Protein AF-A0A970HRA2-F1 (afdb_monomer_lite)

pLDDT: mean 87.04, std 13.09, range [45.25, 98.81]

Foldseek 3Di:
DPPPWWKKKFQPDAQFQKKWKDKQNHTFDIQRDPPRMTTCRVPDDPDDMDMDIHTHHDCCQPPHVQFDPDPDPDDDPVVPDDPPRGHPGGDDDDIGRPDDMDIDIGD

Sequence (107 aa):
LPAAGRTWLELPYLPAAAARVRINGVYVGTLAWAPLRAELTAHVRTGTNTIEIEVVNSLRNLFGPHYRFEPLALVTPGHWFYDGTASSEMAVVPDGLPGDVYIVQER

Structure (mmCIF, N/CA/C/O backbone):
data_AF-A0A970HRA2-F1
#
_entry.id   AF-A0A970HRA2-F1
#
loop_
_atom_site.group_PDB
_atom_site.id
_atom_site.type_symbol
_atom_site.label_atom_id
_atom_site.label_alt_id
_atom_site.label_comp_id
_atom_site.label_asym_id
_atom_site.label_entity_id
_atom_site.label_seq_id
_atom_site.pdbx_PDB_ins_code
_atom_site.Cartn_x
_atom_site.Cartn_y
_atom_site.Cartn_z
_atom_site.occupancy
_atom_site.B_iso_or_equiv
_atom_site.auth_seq_id
_atom_site.auth_comp_id
_atom_site.auth_asym_id
_atom_site.auth_atom_id
_atom_site.pdbx_PDB_model_num
ATOM 1 N N . LEU A 1 1 ? -14.118 0.833 25.043 1.00 45.25 1 LEU A N 1
ATOM 2 C CA . LEU A 1 1 ? -14.659 1.098 23.690 1.00 45.25 1 LEU A CA 1
ATOM 3 C C . LEU A 1 1 ? -13.713 2.096 23.044 1.00 45.25 1 LEU A C 1
ATOM 5 O O . LEU A 1 1 ? -13.332 3.011 23.773 1.00 45.25 1 LEU A O 1
ATOM 9 N N . PRO A 1 2 ? -13.249 1.928 21.793 1.00 47.59 2 PRO A N 1
ATOM 10 C CA . PRO A 1 2 ? -12.408 2.954 21.191 1.00 47.59 2 PRO A CA 1
ATOM 11 C C . PRO A 1 2 ? -13.203 4.263 21.203 1.00 47.59 2 PRO A C 1
ATOM 13 O O . PRO A 1 2 ? -14.397 4.264 20.902 1.00 47.59 2 PRO A O 1
ATOM 16 N N . ALA A 1 3 ? -12.568 5.342 21.660 1.00 52.00 3 ALA A N 1
ATOM 17 C CA . ALA A 1 3 ? -13.128 6.687 21.623 1.00 52.00 3 ALA A CA 1
ATOM 18 C C . ALA A 1 3 ? -13.629 7.007 20.204 1.00 52.00 3 ALA A C 1
ATOM 20 O O . ALA A 1 3 ? -13.058 6.490 19.248 1.00 52.00 3 ALA A O 1
ATOM 21 N N . ALA A 1 4 ? -14.664 7.845 20.091 1.00 68.44 4 ALA A N 1
ATOM 22 C CA . ALA A 1 4 ? -15.497 8.136 18.910 1.00 68.44 4 ALA A CA 1
ATOM 23 C C . ALA A 1 4 ? -14.792 8.609 17.608 1.00 68.44 4 ALA A C 1
ATOM 25 O O . ALA A 1 4 ? -15.458 9.100 16.704 1.00 68.44 4 ALA A O 1
ATOM 26 N N . GLY A 1 5 ? -13.472 8.477 17.506 1.00 84.81 5 GLY A N 1
ATOM 27 C CA . GLY A 1 5 ? -12.674 8.846 16.347 1.00 84.81 5 GLY A CA 1
ATOM 28 C C . GLY A 1 5 ? -12.534 7.740 15.298 1.00 84.81 5 GLY A C 1
ATOM 29 O O . GLY A 1 5 ? -12.578 6.546 15.612 1.00 84.81 5 GLY A O 1
ATOM 30 N N . ARG A 1 6 ? -12.313 8.143 14.044 1.00 94.12 6 ARG A N 1
ATOM 31 C CA . ARG A 1 6 ? -12.037 7.236 12.920 1.00 94.12 6 ARG A CA 1
ATOM 32 C C . ARG A 1 6 ? -10.596 6.755 12.987 1.00 94.12 6 ARG A C 1
ATOM 34 O O . ARG A 1 6 ? -9.697 7.527 13.304 1.00 94.12 6 ARG A O 1
ATOM 41 N N . THR A 1 7 ? -10.374 5.476 12.705 1.00 96.25 7 THR A N 1
ATOM 42 C CA . THR A 1 7 ? -9.032 4.882 12.634 1.00 96.25 7 THR A CA 1
ATOM 43 C C . THR A 1 7 ? -8.719 4.501 11.197 1.00 96.25 7 THR A C 1
ATOM 45 O O . THR A 1 7 ? -9.503 3.801 10.556 1.00 96.25 7 THR A O 1
ATOM 48 N N . TRP A 1 8 ? -7.557 4.923 10.716 1.00 97.75 8 TRP A N 1
ATOM 49 C CA . TRP A 1 8 ? -7.092 4.735 9.349 1.00 97.75 8 TRP A CA 1
ATOM 50 C C . TRP A 1 8 ? -5.745 4.022 9.323 1.00 97.75 8 TRP A C 1
ATOM 52 O O . TRP A 1 8 ? -4.897 4.273 10.175 1.00 97.75 8 TRP A O 1
ATOM 62 N N . LEU A 1 9 ? -5.544 3.167 8.325 1.00 98.25 9 LEU A N 1
ATOM 63 C CA . LEU A 1 9 ? -4.223 2.786 7.834 1.00 98.25 9 LEU A CA 1
ATOM 64 C C . LEU A 1 9 ? -3.823 3.784 6.751 1.00 98.25 9 LEU A C 1
ATOM 66 O O . LEU A 1 9 ? -4.613 3.988 5.831 1.00 98.25 9 LEU A O 1
ATOM 70 N N . GLU A 1 10 ? -2.613 4.331 6.799 1.00 98.00 10 GLU A N 1
ATOM 71 C CA . GLU A 1 10 ? -2.075 5.188 5.740 1.00 98.00 10 GLU A CA 1
ATOM 72 C C . GLU A 1 10 ? -0.730 4.668 5.234 1.00 98.00 10 GLU A C 1
ATOM 74 O O . GLU A 1 10 ? 0.142 4.296 6.024 1.00 98.00 10 GLU A O 1
ATOM 79 N N . LEU A 1 11 ? -0.569 4.673 3.907 1.00 97.69 11 LEU A N 1
ATOM 80 C CA . LEU A 1 11 ? 0.663 4.320 3.199 1.00 97.69 11 LEU A CA 1
ATOM 81 C C . LEU A 1 11 ? 1.131 5.531 2.368 1.00 97.69 11 LEU A C 1
ATOM 83 O O . LEU A 1 11 ? 0.843 5.592 1.172 1.00 97.69 11 LEU A O 1
ATOM 87 N N . PRO A 1 12 ? 1.830 6.521 2.961 1.00 95.69 12 PRO A N 1
ATOM 88 C CA . PRO A 1 12 ? 2.211 7.751 2.257 1.00 95.69 12 PRO A CA 1
ATOM 89 C C . PRO A 1 12 ? 3.135 7.514 1.058 1.00 95.69 12 PRO A C 1
ATOM 91 O O . PRO A 1 12 ? 3.171 8.326 0.136 1.00 95.69 12 PRO A O 1
ATOM 94 N N . TYR A 1 13 ? 3.870 6.398 1.064 1.00 95.25 13 TYR A N 1
ATOM 95 C CA . TYR A 1 13 ? 4.743 5.986 -0.026 1.00 95.25 13 TYR A CA 1
ATOM 96 C C . TYR A 1 13 ? 4.513 4.513 -0.386 1.00 95.25 13 TYR A C 1
ATOM 98 O O . TYR A 1 13 ? 4.966 3.608 0.314 1.00 95.25 13 TYR A O 1
ATOM 106 N N . LEU A 1 14 ? 3.814 4.291 -1.503 1.00 95.00 14 LEU A N 1
ATOM 107 C CA . LEU A 1 14 ? 3.550 2.976 -2.086 1.00 95.00 14 LEU A CA 1
ATOM 108 C C . LEU A 1 14 ? 4.000 2.974 -3.558 1.00 95.00 14 LEU A C 1
ATOM 110 O O . LEU A 1 14 ? 3.190 3.258 -4.441 1.00 95.00 14 LEU A O 1
ATOM 114 N N . PRO A 1 15 ? 5.279 2.684 -3.854 1.00 92.94 15 PRO A N 1
ATOM 115 C CA . PRO A 1 15 ? 5.779 2.535 -5.219 1.00 92.94 15 PRO A CA 1
ATOM 116 C C . PRO A 1 15 ? 5.364 1.178 -5.819 1.00 92.94 15 PRO A C 1
ATOM 118 O O . PRO A 1 15 ? 6.184 0.442 -6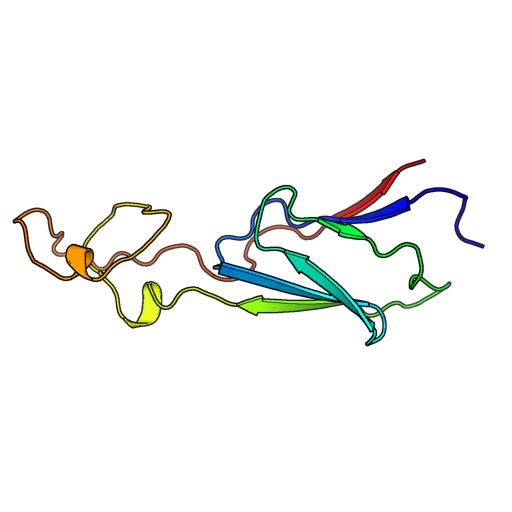.348 1.00 92.94 15 PRO A O 1
ATOM 121 N N . ALA A 1 16 ? 4.083 0.833 -5.721 1.00 92.94 16 ALA A N 1
ATOM 122 C CA . ALA A 1 16 ? 3.491 -0.389 -6.250 1.00 92.94 16 ALA A CA 1
ATOM 123 C C . ALA A 1 16 ? 2.196 -0.048 -7.000 1.00 92.94 16 ALA A C 1
ATOM 125 O O . ALA A 1 16 ? 1.671 1.058 -6.880 1.00 92.94 16 ALA A O 1
ATOM 126 N N . ALA A 1 17 ? 1.664 -0.991 -7.779 1.00 92.75 17 ALA A N 1
ATOM 127 C CA . ALA A 1 17 ? 0.443 -0.756 -8.548 1.00 92.75 17 ALA A CA 1
ATOM 128 C C . ALA A 1 17 ? -0.794 -0.639 -7.643 1.00 92.75 17 ALA A C 1
ATOM 130 O O . ALA A 1 17 ? -1.679 0.171 -7.910 1.00 92.75 17 ALA A O 1
ATOM 131 N N . ALA A 1 18 ? -0.863 -1.447 -6.581 1.00 96.19 18 ALA A N 1
ATOM 132 C CA . ALA A 1 18 ? -1.906 -1.355 -5.566 1.00 96.19 18 ALA A CA 1
ATOM 133 C C . ALA A 1 18 ? -1.503 -2.069 -4.268 1.00 96.19 18 ALA A C 1
ATOM 135 O O . ALA A 1 18 ? -0.584 -2.887 -4.251 1.00 96.19 18 ALA A O 1
ATOM 136 N N . ALA A 1 19 ? -2.250 -1.828 -3.191 1.00 98.19 19 ALA A N 1
ATOM 137 C CA . ALA A 1 19 ? -2.210 -2.649 -1.983 1.00 98.19 19 ALA A CA 1
ATOM 138 C C . ALA A 1 19 ? -3.622 -3.025 -1.523 1.00 98.19 19 ALA A C 1
ATOM 140 O O . ALA A 1 19 ? -4.497 -2.169 -1.402 1.00 98.19 19 ALA A O 1
ATOM 141 N N . ARG A 1 20 ? -3.857 -4.304 -1.235 1.00 98.44 20 ARG A N 1
ATOM 142 C CA . ARG A 1 20 ? -5.095 -4.802 -0.631 1.00 98.44 20 ARG A CA 1
ATOM 143 C C . ARG A 1 20 ? -4.922 -4.893 0.880 1.00 98.44 20 ARG A C 1
ATOM 145 O O . ARG A 1 20 ? -3.968 -5.498 1.354 1.00 98.44 20 ARG A O 1
ATOM 152 N N . VAL A 1 21 ? -5.862 -4.321 1.627 1.00 98.69 21 VAL A N 1
ATOM 153 C CA . VAL A 1 21 ? -5.786 -4.231 3.089 1.00 98.69 21 VAL A CA 1
ATOM 154 C C . VAL A 1 21 ? -6.848 -5.113 3.733 1.00 98.69 21 VAL A C 1
ATOM 156 O O . VAL A 1 21 ? -8.030 -5.058 3.370 1.00 98.69 21 VAL A O 1
ATOM 159 N N . ARG A 1 22 ? -6.431 -5.900 4.729 1.00 98.81 22 ARG A N 1
ATOM 160 C CA . ARG A 1 22 ? -7.328 -6.611 5.643 1.00 98.81 22 ARG A CA 1
ATOM 161 C C . ARG A 1 22 ? -6.991 -6.294 7.092 1.00 98.81 22 ARG A C 1
ATOM 163 O O . ARG A 1 22 ? -5.827 -6.132 7.441 1.00 98.81 22 ARG A O 1
ATOM 170 N N . ILE A 1 23 ? -8.000 -6.280 7.953 1.00 98.50 23 ILE A N 1
ATOM 171 C CA . ILE A 1 23 ? -7.839 -6.229 9.408 1.00 98.50 23 ILE A CA 1
ATOM 172 C C . ILE A 1 23 ? -8.622 -7.377 10.031 1.00 98.50 23 ILE A C 1
ATOM 174 O O . ILE A 1 23 ? -9.798 -7.581 9.737 1.00 98.50 23 ILE A O 1
ATOM 178 N N . ASN A 1 24 ? -7.955 -8.164 10.872 1.00 98.00 24 ASN A 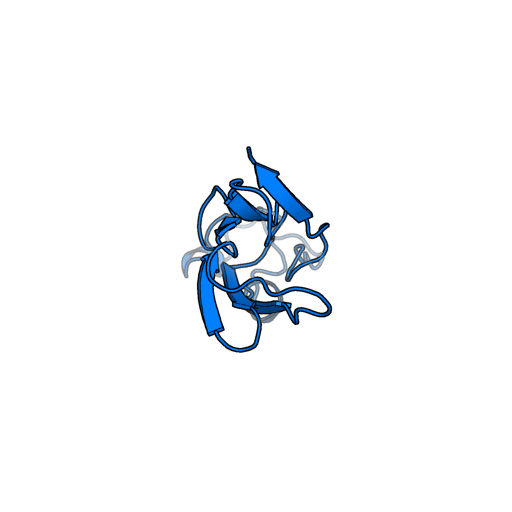N 1
ATOM 179 C CA . ASN A 1 24 ? -8.522 -9.348 11.513 1.00 98.00 24 ASN A CA 1
ATOM 180 C C . ASN A 1 24 ? -9.168 -10.318 10.496 1.00 98.00 24 ASN A C 1
ATOM 182 O O . ASN A 1 24 ? -10.215 -10.902 10.761 1.00 98.00 24 ASN A O 1
ATOM 186 N N . GLY A 1 25 ? -8.556 -10.452 9.311 1.00 98.31 25 GLY A N 1
ATOM 187 C CA . GLY A 1 25 ? -9.047 -11.280 8.201 1.00 98.31 25 GLY A CA 1
ATOM 188 C C . GLY A 1 25 ? -10.147 -10.641 7.338 1.00 98.31 25 GLY A C 1
ATOM 189 O O . GLY A 1 25 ? -10.494 -11.198 6.299 1.00 98.31 25 GLY A O 1
ATOM 190 N N . VAL A 1 26 ? -10.672 -9.470 7.711 1.00 98.50 26 VAL A N 1
ATOM 191 C CA . VAL A 1 26 ? -11.727 -8.767 6.965 1.00 98.50 26 VAL A CA 1
ATOM 192 C C . VAL A 1 26 ? -11.114 -7.785 5.974 1.00 98.50 26 VAL A C 1
ATOM 194 O O . VAL A 1 26 ? -10.327 -6.927 6.361 1.00 98.50 26 VAL A O 1
ATOM 197 N N . TYR A 1 27 ? -11.490 -7.892 4.699 1.00 98.44 27 TYR A N 1
ATOM 198 C CA . TYR A 1 27 ? -11.114 -6.926 3.664 1.00 98.44 27 TYR A CA 1
ATOM 199 C C . TYR A 1 27 ? -11.767 -5.565 3.910 1.00 98.44 27 TYR A C 1
ATOM 201 O O . TYR A 1 27 ? -12.984 -5.485 4.062 1.00 98.44 27 TYR A O 1
ATOM 209 N N . VAL A 1 28 ? -10.954 -4.507 3.901 1.00 97.94 28 VAL A N 1
ATOM 210 C CA . VAL A 1 28 ? -11.402 -3.128 4.170 1.00 97.94 28 VAL A CA 1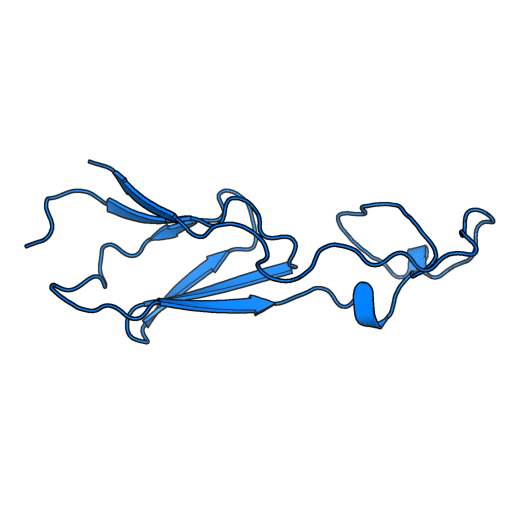
ATOM 211 C C . VAL A 1 28 ? -11.138 -2.159 3.024 1.00 97.94 28 VAL A C 1
ATOM 213 O O . VAL A 1 28 ? -11.666 -1.051 3.025 1.00 97.94 28 VAL A O 1
ATOM 216 N N . GLY A 1 29 ? -10.362 -2.560 2.016 1.00 97.25 29 GLY A N 1
ATOM 217 C CA . GLY A 1 29 ? -10.165 -1.736 0.830 1.00 97.25 29 GLY A CA 1
ATOM 218 C C . GLY A 1 29 ? -8.942 -2.099 0.003 1.00 97.25 29 GLY A C 1
ATOM 219 O O . GLY A 1 29 ? -8.078 -2.876 0.417 1.00 97.25 29 GLY A O 1
ATOM 220 N N . THR A 1 30 ? -8.891 -1.503 -1.185 1.00 98.06 30 THR A N 1
ATOM 221 C CA . THR A 1 30 ? -7.736 -1.531 -2.083 1.00 98.06 30 THR A CA 1
ATOM 222 C C . THR A 1 30 ? -7.234 -0.106 -2.276 1.00 98.06 30 THR A C 1
ATOM 224 O O . THR A 1 30 ? -8.008 0.782 -2.626 1.00 98.06 30 THR A O 1
ATOM 227 N N . LEU A 1 31 ? -5.941 0.101 -2.055 1.00 97.62 31 LEU A N 1
ATOM 228 C CA . LEU A 1 31 ? -5.247 1.370 -2.212 1.00 97.62 31 LEU A CA 1
ATOM 229 C C . LEU A 1 31 ? -4.568 1.383 -3.577 1.00 97.62 31 LEU A C 1
ATOM 231 O O . LEU A 1 31 ? -3.512 0.781 -3.743 1.00 97.62 31 LEU A O 1
ATOM 235 N N . ALA A 1 32 ? -5.208 2.019 -4.555 1.00 94.75 32 ALA A N 1
ATOM 236 C CA . ALA A 1 32 ? -4.679 2.174 -5.916 1.00 94.75 32 ALA A CA 1
ATOM 237 C C . ALA A 1 32 ? -4.466 3.647 -6.305 1.00 94.75 32 ALA A C 1
ATOM 239 O O . ALA A 1 32 ? -3.724 3.946 -7.234 1.00 94.75 32 ALA A O 1
ATOM 240 N N . TRP A 1 33 ? -5.104 4.576 -5.587 1.00 91.62 33 TRP A N 1
ATOM 241 C CA . TRP A 1 33 ? -5.082 6.005 -5.888 1.00 91.62 33 TRP A CA 1
ATOM 242 C C . TRP A 1 33 ? -5.010 6.802 -4.590 1.00 91.62 33 TRP A C 1
ATOM 244 O O . TRP A 1 33 ? -5.518 6.359 -3.558 1.00 91.62 33 TRP A O 1
ATOM 254 N N . ALA A 1 34 ? -4.403 7.986 -4.644 1.00 92.69 34 ALA A N 1
ATOM 255 C CA . ALA A 1 34 ? -4.360 8.879 -3.497 1.00 92.69 34 ALA A CA 1
ATOM 256 C C . ALA A 1 34 ? -5.775 9.367 -3.096 1.00 92.69 34 ALA A C 1
ATOM 258 O O . ALA A 1 34 ? -6.610 9.594 -3.976 1.00 92.69 34 ALA A O 1
ATOM 259 N N . PRO A 1 35 ? -6.039 9.592 -1.793 1.00 94.56 35 PRO A N 1
ATOM 260 C CA . PRO A 1 35 ? -5.150 9.308 -0.666 1.00 94.56 35 PRO A CA 1
ATOM 261 C C . PRO A 1 35 ? -5.043 7.799 -0.402 1.00 94.56 35 PRO A C 1
ATOM 263 O O . PRO A 1 35 ? -6.046 7.090 -0.361 1.00 94.56 35 PRO A O 1
ATOM 266 N N . LEU A 1 36 ? -3.818 7.313 -0.189 1.00 97.12 36 LEU A N 1
ATOM 267 C CA . LEU A 1 36 ? -3.528 5.896 0.042 1.00 97.12 36 LEU A CA 1
ATOM 268 C C . LEU A 1 36 ? -3.843 5.510 1.492 1.00 97.12 36 LEU A C 1
ATOM 270 O O . LEU A 1 36 ? -2.945 5.243 2.293 1.00 97.12 36 LEU A O 1
ATOM 274 N N . ARG A 1 37 ? -5.137 5.510 1.829 1.00 97.44 37 ARG A N 1
ATOM 275 C CA . ARG A 1 37 ? -5.636 5.180 3.165 1.00 97.44 37 ARG A CA 1
ATOM 276 C C . ARG A 1 37 ? -6.830 4.231 3.156 1.00 97.44 37 ARG A C 1
ATOM 278 O O . ARG A 1 37 ? -7.715 4.350 2.312 1.00 97.44 37 ARG A O 1
ATOM 285 N N . ALA A 1 38 ? -6.866 3.315 4.121 1.00 97.94 38 ALA A N 1
ATOM 286 C CA . ALA A 1 38 ? -7.970 2.380 4.342 1.00 97.94 38 ALA A CA 1
ATOM 287 C C . ALA A 1 38 ? -8.583 2.604 5.727 1.00 97.94 38 ALA A C 1
ATOM 289 O O . ALA A 1 38 ? -7.861 2.719 6.718 1.00 97.94 38 ALA A O 1
ATOM 290 N N . GLU A 1 39 ? -9.910 2.656 5.812 1.00 97.44 39 GLU A N 1
ATOM 291 C CA . GLU A 1 39 ? -10.594 2.812 7.094 1.00 97.44 39 GLU A CA 1
ATOM 292 C C . GLU A 1 39 ? -10.642 1.483 7.855 1.00 97.44 39 GLU A C 1
ATOM 294 O O . GLU A 1 39 ? -11.082 0.462 7.331 1.00 97.44 39 GLU A O 1
ATOM 299 N N . LEU A 1 40 ? -10.214 1.504 9.117 1.00 97.62 40 LEU A N 1
ATOM 300 C CA . LEU A 1 40 ? -10.170 0.336 10.001 1.00 97.62 40 LEU A CA 1
ATOM 301 C C . LEU A 1 40 ? -11.261 0.367 11.079 1.00 97.62 40 LEU A C 1
ATOM 303 O O . LEU A 1 40 ? -11.504 -0.651 11.726 1.00 97.62 40 LEU A O 1
ATOM 307 N N . THR A 1 41 ? -11.907 1.521 11.280 1.00 95.75 41 THR A N 1
ATOM 308 C CA . THR A 1 41 ? -12.759 1.854 12.436 1.00 95.75 41 THR A CA 1
ATOM 309 C C . THR A 1 41 ? -13.707 0.726 12.855 1.00 95.75 41 THR A C 1
ATOM 311 O O . THR A 1 41 ? -13.741 0.353 14.024 1.00 95.75 41 THR A O 1
ATOM 314 N N . ALA A 1 42 ? -14.448 0.146 11.906 1.00 95.62 42 ALA A N 1
ATOM 315 C CA . ALA A 1 42 ? -15.475 -0.862 12.185 1.00 95.62 42 ALA A CA 1
ATOM 316 C C . ALA A 1 42 ? -14.924 -2.236 12.622 1.00 95.62 42 ALA A C 1
ATOM 318 O O . ALA A 1 42 ? -15.678 -3.068 13.125 1.00 95.62 42 ALA A O 1
ATOM 319 N N . HIS A 1 43 ? -13.629 -2.490 12.426 1.00 96.31 43 HIS A N 1
ATOM 320 C CA . HIS A 1 43 ? -13.020 -3.814 12.584 1.00 96.31 43 HIS A CA 1
ATOM 321 C C . HIS A 1 43 ? -11.871 -3.849 13.599 1.00 96.31 43 HIS A C 1
ATOM 323 O O . HIS A 1 43 ? -11.321 -4.922 13.863 1.00 96.31 43 HIS A O 1
ATOM 329 N N . VAL A 1 44 ? -11.523 -2.703 14.193 1.00 95.56 44 VAL A N 1
ATOM 330 C CA . VAL A 1 44 ? -10.586 -2.629 15.318 1.00 95.56 44 VAL A CA 1
ATOM 331 C C . VAL A 1 44 ? -11.249 -3.179 16.581 1.00 95.56 44 VAL A C 1
ATOM 333 O O . VAL A 1 44 ? -12.369 -2.813 16.934 1.00 95.56 44 VAL A O 1
ATOM 336 N N . ARG A 1 45 ? -10.524 -4.030 17.308 1.00 94.81 45 ARG A N 1
ATOM 337 C CA . ARG A 1 45 ? -10.928 -4.555 18.621 1.00 94.81 45 ARG A CA 1
ATOM 338 C C . ARG A 1 45 ? -9.918 -4.199 19.707 1.00 94.81 45 ARG A C 1
ATOM 340 O O . ARG A 1 45 ? -8.758 -3.917 19.417 1.00 94.81 45 ARG A O 1
ATOM 347 N N . THR A 1 46 ? -10.346 -4.247 20.967 1.00 93.62 46 THR A N 1
ATOM 348 C CA . THR A 1 46 ? -9.437 -4.118 22.115 1.00 93.62 46 THR A CA 1
ATOM 349 C C . THR A 1 46 ? -8.386 -5.230 22.088 1.00 93.62 46 THR A C 1
ATOM 351 O O . THR A 1 46 ? -8.719 -6.393 21.860 1.00 93.62 46 THR A O 1
ATOM 354 N N . GLY A 1 47 ? -7.129 -4.879 22.365 1.00 95.44 47 GLY A N 1
ATOM 355 C CA . GLY A 1 47 ? -6.007 -5.815 22.350 1.00 95.44 47 GLY A CA 1
ATOM 356 C C . GLY A 1 47 ? -5.389 -5.958 20.960 1.00 95.44 47 GLY A C 1
ATOM 357 O O . GLY A 1 47 ? -5.259 -4.981 20.222 1.00 95.44 47 GLY A O 1
ATOM 358 N N . THR A 1 48 ? -4.975 -7.175 20.612 1.00 96.50 48 THR A N 1
ATOM 359 C CA . THR A 1 48 ? -4.227 -7.431 19.377 1.00 96.50 48 THR A CA 1
ATOM 360 C C . THR A 1 48 ? -5.131 -7.444 18.145 1.00 96.50 48 THR A C 1
ATOM 362 O O . THR A 1 48 ? -6.121 -8.184 18.066 1.00 96.50 48 THR A O 1
ATOM 365 N N . ASN A 1 49 ? -4.728 -6.657 17.150 1.00 97.31 49 ASN A N 1
ATOM 366 C CA . ASN A 1 49 ? -5.289 -6.650 15.806 1.00 97.31 49 ASN A CA 1
ATOM 367 C C . ASN A 1 49 ? -4.214 -7.116 14.824 1.00 97.31 49 ASN A C 1
ATOM 369 O O . ASN A 1 49 ? -3.047 -6.764 14.978 1.00 97.31 49 ASN A O 1
ATOM 373 N N . THR A 1 50 ? -4.609 -7.884 13.814 1.00 98.38 50 THR A N 1
ATOM 374 C CA . THR A 1 50 ? -3.718 -8.282 12.718 1.00 98.38 50 THR A CA 1
ATOM 375 C C . THR A 1 50 ? -4.089 -7.479 11.487 1.00 98.38 50 THR A C 1
ATOM 377 O O . THR A 1 50 ? -5.233 -7.555 11.045 1.00 98.38 50 THR A O 1
ATOM 380 N N . ILE A 1 51 ? -3.142 -6.722 10.941 1.00 98.19 51 ILE A N 1
ATOM 381 C CA . ILE A 1 51 ? -3.307 -6.012 9.672 1.00 98.19 51 ILE A CA 1
ATOM 382 C C . ILE A 1 51 ? -2.494 -6.759 8.622 1.00 98.19 51 ILE A C 1
ATOM 384 O O . ILE A 1 51 ? -1.314 -7.031 8.825 1.00 98.19 51 ILE A O 1
ATOM 388 N N . GLU A 1 52 ? -3.139 -7.100 7.516 1.00 98.62 52 GLU A N 1
ATOM 389 C CA . GLU A 1 52 ? -2.508 -7.698 6.347 1.00 98.62 52 GLU A CA 1
ATOM 390 C C . GLU A 1 52 ? -2.522 -6.675 5.216 1.00 98.62 52 GLU A C 1
ATOM 392 O O . GLU A 1 52 ? -3.566 -6.092 4.906 1.00 98.62 52 GLU A O 1
ATOM 397 N N . ILE A 1 53 ? -1.357 -6.461 4.611 1.00 98.44 53 ILE A N 1
ATOM 398 C CA . ILE A 1 53 ? -1.179 -5.593 3.451 1.00 98.44 53 ILE A CA 1
ATOM 399 C C . ILE A 1 53 ? -0.594 -6.459 2.343 1.00 98.44 53 ILE A C 1
ATOM 401 O O . ILE A 1 53 ? 0.568 -6.854 2.387 1.00 98.44 53 ILE A O 1
ATOM 405 N N . GLU A 1 54 ? -1.418 -6.773 1.356 1.00 98.44 54 GLU A N 1
ATOM 406 C CA . GLU A 1 54 ? -1.021 -7.535 0.183 1.00 98.44 54 GLU A CA 1
ATOM 407 C C . GLU A 1 54 ? -0.684 -6.561 -0.943 1.00 98.44 54 GLU A C 1
ATOM 409 O O . GLU A 1 54 ? -1.565 -5.894 -1.488 1.00 98.44 54 GLU A O 1
ATOM 414 N N . VAL A 1 55 ? 0.603 -6.448 -1.259 1.00 97.75 55 VAL A N 1
ATOM 415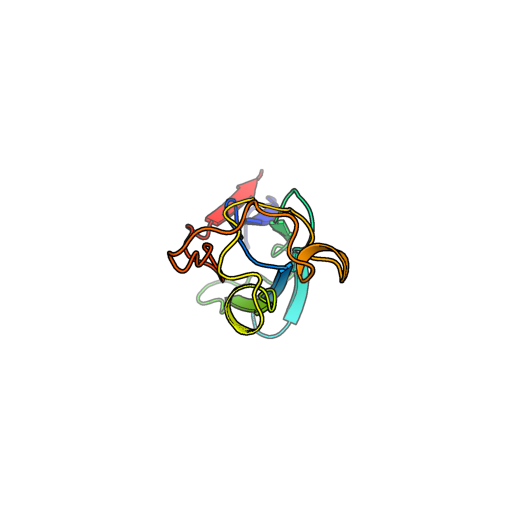 C CA . VAL A 1 55 ? 1.107 -5.482 -2.235 1.00 97.75 55 VAL A CA 1
ATOM 416 C C . VAL A 1 55 ? 1.166 -6.114 -3.621 1.00 97.75 55 VAL A C 1
ATOM 418 O O . VAL A 1 55 ? 1.698 -7.209 -3.797 1.00 97.75 55 VAL A O 1
ATOM 421 N N . VAL A 1 56 ? 0.619 -5.409 -4.609 1.00 95.12 56 VAL A N 1
ATOM 422 C CA . VAL A 1 56 ? 0.636 -5.796 -6.018 1.00 95.12 56 VAL A CA 1
ATOM 423 C C . VAL A 1 56 ? 1.570 -4.853 -6.759 1.00 95.12 56 VAL A C 1
ATOM 425 O O . VAL A 1 56 ? 1.270 -3.674 -6.948 1.00 95.12 56 VAL A O 1
ATOM 428 N N . ASN A 1 57 ? 2.708 -5.387 -7.182 1.00 91.94 57 ASN A N 1
ATOM 429 C CA . ASN A 1 57 ? 3.742 -4.650 -7.895 1.00 91.94 57 ASN A CA 1
ATOM 430 C C . ASN A 1 57 ? 3.429 -4.527 -9.389 1.00 91.94 57 ASN A C 1
ATOM 432 O O . ASN A 1 57 ? 2.579 -5.233 -9.938 1.00 91.94 57 ASN A O 1
ATOM 436 N N . SER A 1 58 ? 4.159 -3.643 -10.066 1.00 86.31 58 SER A N 1
ATOM 437 C CA . SER A 1 58 ? 4.196 -3.663 -11.529 1.00 86.31 58 SER A CA 1
ATOM 438 C C . SER A 1 58 ? 5.160 -4.742 -12.025 1.00 86.31 58 SER A C 1
ATOM 440 O O . SER A 1 58 ? 6.074 -5.167 -11.323 1.00 86.31 58 SER A O 1
ATOM 442 N N . LEU A 1 59 ? 5.025 -5.139 -13.289 1.00 87.25 59 LEU A N 1
ATOM 443 C CA . LEU A 1 59 ? 5.992 -6.035 -13.923 1.00 87.25 59 LEU A CA 1
ATOM 444 C C . LEU A 1 59 ? 7.236 -5.293 -14.446 1.00 87.25 59 LEU A C 1
ATOM 446 O O . LEU A 1 59 ? 8.062 -5.906 -15.115 1.00 87.25 59 LEU A O 1
ATOM 450 N N . ARG A 1 60 ? 7.409 -3.991 -14.159 1.00 84.69 60 ARG A N 1
ATOM 451 C CA . ARG A 1 60 ? 8.504 -3.172 -14.715 1.00 84.69 60 ARG A CA 1
ATOM 452 C C . ARG A 1 60 ? 9.885 -3.710 -14.344 1.00 84.69 60 ARG A C 1
ATOM 454 O O . ARG A 1 60 ? 10.782 -3.726 -15.187 1.00 84.69 60 ARG A O 1
ATOM 461 N N . ASN A 1 61 ? 10.080 -4.148 -13.104 1.00 86.25 61 ASN A N 1
ATOM 462 C CA . ASN A 1 61 ? 11.363 -4.715 -12.685 1.00 86.25 61 ASN A CA 1
ATOM 463 C C . ASN A 1 61 ? 11.581 -6.143 -13.210 1.00 86.25 61 ASN A C 1
ATOM 465 O O . ASN A 1 61 ? 12.726 -6.574 -13.274 1.00 86.25 61 ASN A O 1
ATOM 469 N N . LEU A 1 62 ? 10.520 -6.849 -13.627 1.00 87.38 62 LEU A N 1
ATOM 470 C CA . LEU A 1 62 ? 10.604 -8.204 -14.184 1.00 87.38 62 LEU A CA 1
ATOM 471 C C . LEU A 1 62 ? 10.775 -8.219 -15.714 1.00 87.38 62 LEU A C 1
ATOM 473 O O . LEU A 1 62 ? 11.576 -8.991 -16.226 1.00 87.38 62 LEU A O 1
ATOM 477 N N . PHE A 1 63 ? 10.024 -7.386 -16.442 1.00 83.38 63 PHE A N 1
ATOM 478 C CA . PHE A 1 63 ? 9.950 -7.385 -17.914 1.00 83.38 63 PHE A CA 1
ATOM 479 C C . PHE A 1 63 ? 10.483 -6.104 -18.574 1.00 83.38 63 PHE A C 1
ATOM 481 O O . PHE A 1 63 ? 10.420 -5.956 -19.798 1.00 83.38 63 PHE A O 1
ATOM 488 N N . GLY A 1 64 ? 11.010 -5.169 -17.787 1.00 79.50 64 GLY A N 1
ATOM 489 C CA . GLY A 1 64 ? 11.547 -3.914 -18.297 1.00 79.50 64 GLY A CA 1
ATOM 490 C C . GLY A 1 64 ? 10.464 -2.893 -18.669 1.00 79.50 64 GLY A C 1
ATOM 491 O O . GL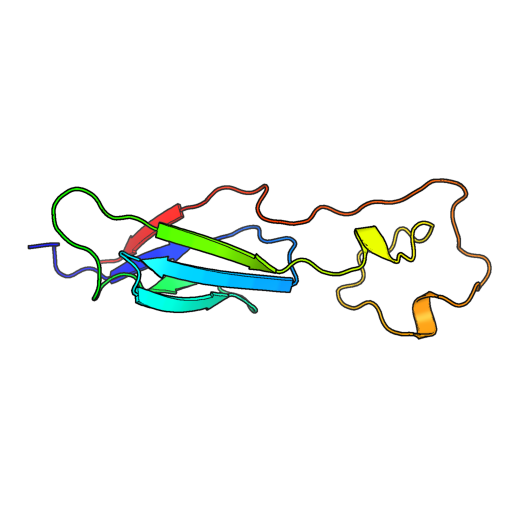Y A 1 64 ? 9.297 -3.058 -18.304 1.00 79.50 64 GLY A O 1
ATOM 492 N N . PRO A 1 65 ? 10.846 -1.789 -19.337 1.00 80.69 65 PRO A N 1
ATOM 493 C CA . PRO A 1 65 ? 12.125 -1.547 -20.026 1.00 80.69 65 PRO A CA 1
ATOM 494 C C . PRO A 1 65 ? 13.304 -1.213 -19.097 1.00 80.69 65 PRO A C 1
ATOM 496 O O . PRO A 1 65 ? 13.393 -0.101 -18.595 1.00 80.69 65 PRO A O 1
ATOM 499 N N . HIS A 1 66 ? 14.258 -2.133 -18.919 1.00 78.56 66 HIS A N 1
ATOM 500 C CA . HIS A 1 66 ? 15.364 -1.999 -17.954 1.00 78.56 66 HIS A CA 1
ATOM 501 C C . HIS A 1 66 ? 16.337 -0.850 -18.221 1.00 78.56 66 HIS A C 1
ATOM 503 O O . HIS A 1 66 ? 16.968 -0.372 -17.293 1.00 78.56 66 HIS A O 1
ATOM 509 N N . TYR A 1 67 ? 16.458 -0.403 -19.464 1.00 74.69 67 TYR A N 1
ATOM 510 C CA . TYR A 1 67 ? 17.486 0.549 -19.886 1.00 74.69 67 TYR A CA 1
ATOM 511 C C . TYR A 1 67 ? 16.938 1.961 -20.107 1.00 74.69 67 TYR A C 1
ATOM 513 O O . TYR A 1 67 ? 17.602 2.809 -20.691 1.00 74.69 67 TYR A O 1
ATOM 521 N N . ARG A 1 68 ? 15.709 2.227 -19.658 1.00 70.69 68 ARG A N 1
ATOM 522 C CA . ARG A 1 68 ? 15.113 3.564 -19.664 1.00 70.69 68 ARG A CA 1
ATOM 523 C C . ARG A 1 68 ? 14.963 4.035 -18.224 1.00 70.69 68 ARG A C 1
ATOM 525 O O . ARG A 1 68 ? 14.277 3.382 -17.433 1.00 70.69 68 ARG A O 1
ATOM 532 N N . PHE A 1 69 ? 15.600 5.159 -17.899 1.00 60.28 69 PHE A N 1
ATOM 533 C CA . PHE A 1 69 ? 15.398 5.860 -16.632 1.00 60.28 69 PHE A CA 1
ATOM 534 C C . PHE A 1 69 ? 14.385 6.984 -16.842 1.00 60.28 69 PHE A C 1
ATOM 536 O O . PHE A 1 69 ? 14.704 8.166 -16.785 1.00 60.28 69 PHE A O 1
ATOM 543 N N . GLU A 1 70 ? 13.147 6.600 -17.125 1.00 61.81 70 GLU A N 1
ATOM 544 C CA . GLU A 1 70 ? 12.018 7.512 -17.011 1.00 61.81 70 GLU A CA 1
ATOM 545 C C . GLU A 1 70 ? 11.091 6.930 -15.942 1.00 61.81 70 GLU A C 1
ATOM 547 O O . GLU A 1 70 ? 10.664 5.776 -16.081 1.00 61.81 70 GLU A O 1
ATOM 552 N N . PRO A 1 71 ? 10.791 7.666 -14.855 1.00 57.94 71 PRO A N 1
ATOM 553 C CA . PRO A 1 71 ? 9.784 7.265 -13.881 1.00 57.94 71 PRO A CA 1
ATOM 554 C C . PRO A 1 71 ? 8.402 7.446 -14.517 1.00 57.94 71 PRO A C 1
ATOM 556 O O . PRO A 1 71 ? 7.646 8.361 -14.197 1.00 57.94 71 PRO A O 1
ATOM 559 N N . LEU A 1 72 ? 8.095 6.599 -15.493 1.00 62.22 72 LEU A N 1
ATOM 560 C CA . LEU A 1 72 ? 6.818 6.601 -16.175 1.00 62.22 72 LEU A CA 1
ATOM 561 C C . LEU A 1 72 ? 5.776 6.030 -15.223 1.00 62.22 72 LEU A C 1
ATOM 563 O O . LEU A 1 72 ? 5.889 4.893 -14.768 1.00 62.22 72 LEU A O 1
ATOM 567 N N . ALA A 1 73 ? 4.728 6.809 -14.966 1.00 61.09 73 ALA A N 1
ATOM 568 C CA . ALA A 1 73 ? 3.570 6.358 -14.197 1.00 61.09 73 ALA A CA 1
ATOM 569 C C . ALA A 1 73 ? 2.847 5.165 -14.857 1.00 61.09 73 ALA A C 1
ATOM 571 O O . ALA A 1 73 ? 2.061 4.479 -14.210 1.00 61.09 73 ALA A O 1
ATOM 572 N N . LEU A 1 74 ? 3.104 4.912 -16.147 1.00 69.19 74 LEU A N 1
ATOM 573 C CA . LEU A 1 74 ? 2.528 3.818 -16.915 1.00 69.19 74 LEU A CA 1
ATOM 574 C C . LEU A 1 74 ? 3.531 3.284 -17.944 1.00 69.19 74 LEU A C 1
ATOM 576 O O . LEU A 1 74 ? 4.073 4.043 -18.743 1.00 69.19 74 LEU A O 1
ATOM 580 N N . VAL A 1 75 ? 3.702 1.962 -17.985 1.00 71.88 75 VAL A N 1
ATOM 581 C CA . VAL A 1 75 ? 4.508 1.268 -18.999 1.00 71.88 75 VAL A CA 1
ATOM 582 C C . VAL A 1 75 ? 3.571 0.597 -20.011 1.00 71.88 75 VAL A C 1
ATOM 584 O O . VAL A 1 75 ? 2.891 -0.376 -19.703 1.00 71.88 75 VAL A O 1
ATOM 587 N N . THR A 1 76 ? 3.513 1.145 -21.224 1.00 74.88 76 THR A N 1
ATOM 588 C CA . THR A 1 76 ? 2.738 0.644 -22.382 1.00 74.88 76 THR A CA 1
ATOM 589 C C . THR A 1 76 ? 3.633 0.016 -23.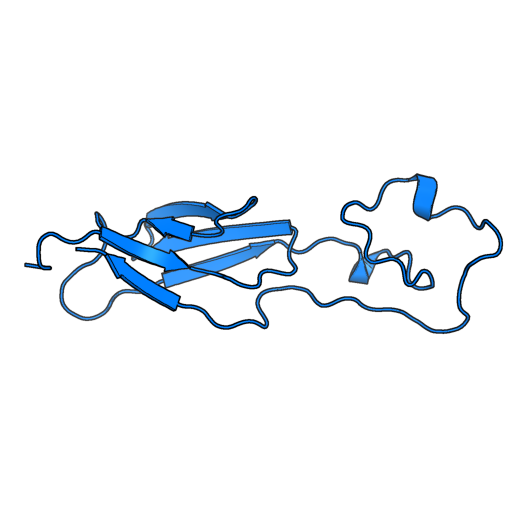461 1.00 74.88 76 THR A C 1
ATOM 591 O O . THR A 1 76 ? 4.837 0.286 -23.446 1.00 74.88 76 THR A O 1
ATOM 594 N N . PRO A 1 77 ? 3.086 -0.784 -24.415 1.00 77.19 77 PRO A N 1
ATOM 595 C CA . PRO A 1 77 ? 3.853 -1.471 -25.469 1.00 77.19 77 PRO A CA 1
ATOM 596 C C . PRO A 1 77 ? 4.866 -0.595 -26.225 1.00 77.19 77 PRO A C 1
ATOM 598 O O . PRO A 1 77 ? 5.907 -1.084 -26.656 1.00 77.19 77 PRO A O 1
ATOM 601 N N . GLY A 1 78 ? 4.603 0.711 -26.324 1.00 76.06 78 GLY A N 1
ATOM 602 C CA . GLY A 1 78 ? 5.505 1.684 -26.941 1.00 76.06 78 GLY A CA 1
ATOM 603 C C . GLY A 1 78 ? 6.895 1.764 -26.295 1.00 76.06 78 GLY A C 1
ATOM 604 O O . GLY A 1 78 ? 7.876 2.017 -26.987 1.00 76.06 78 GLY A O 1
ATOM 605 N N . HIS A 1 79 ? 7.015 1.494 -24.993 1.00 75.81 79 HIS A N 1
ATOM 606 C CA . HIS A 1 79 ? 8.274 1.673 -24.258 1.00 75.81 79 HIS A CA 1
ATOM 607 C C . HIS A 1 79 ? 9.294 0.548 -24.474 1.00 75.81 79 HIS A C 1
ATOM 609 O O . HIS A 1 79 ? 10.438 0.664 -24.031 1.00 75.81 79 HIS A O 1
ATOM 615 N N . TRP A 1 80 ? 8.898 -0.529 -25.157 1.00 73.31 80 TRP A N 1
ATOM 616 C CA . TRP A 1 80 ? 9.797 -1.620 -25.535 1.00 73.31 80 TRP A CA 1
ATOM 617 C C . TRP A 1 80 ? 10.501 -1.382 -26.877 1.00 73.31 80 TRP A C 1
ATOM 619 O O . TRP A 1 80 ? 11.454 -2.093 -27.191 1.00 73.31 80 TRP A O 1
ATOM 629 N N . PHE A 1 81 ? 10.085 -0.383 -27.661 1.00 73.81 81 PHE A N 1
ATOM 630 C CA . PHE A 1 81 ? 10.793 -0.013 -28.886 1.00 73.81 81 PHE A CA 1
ATOM 631 C C . PHE A 1 81 ? 12.015 0.853 -28.565 1.00 73.81 81 PHE A C 1
ATOM 633 O O . PHE A 1 81 ? 11.975 1.687 -27.663 1.00 73.81 81 PHE A O 1
ATOM 640 N N . TYR A 1 82 ? 13.116 0.654 -29.293 1.00 66.19 82 TYR A N 1
ATOM 641 C CA . TYR A 1 82 ? 14.337 1.448 -29.143 1.00 66.19 82 TYR A CA 1
ATOM 642 C C . TYR A 1 82 ? 14.227 2.744 -29.955 1.00 66.19 82 TYR A C 1
ATOM 644 O O . TYR A 1 82 ? 14.038 2.693 -31.167 1.00 66.19 82 TYR A O 1
ATOM 652 N N . ASP A 1 83 ? 14.364 3.895 -29.298 1.00 70.88 83 ASP A N 1
ATOM 653 C CA . ASP A 1 83 ? 14.347 5.230 -29.923 1.00 70.88 83 ASP A CA 1
ATOM 654 C C . ASP A 1 83 ? 15.710 5.944 -29.852 1.00 70.88 83 ASP A C 1
ATOM 656 O O . ASP A 1 83 ? 15.804 7.134 -30.142 1.00 70.88 83 ASP A O 1
ATOM 660 N N . GLY A 1 84 ? 16.770 5.231 -29.453 1.00 72.00 84 GLY A N 1
ATOM 661 C CA . GLY A 1 84 ? 18.106 5.803 -29.268 1.00 72.00 84 GLY A CA 1
ATOM 662 C C . GLY A 1 84 ? 18.407 6.333 -27.863 1.00 72.00 84 GLY A C 1
ATOM 663 O O . GLY A 1 84 ? 19.547 6.707 -27.613 1.00 72.00 84 GLY A O 1
ATOM 664 N N . THR A 1 85 ? 17.443 6.342 -26.933 1.00 70.00 85 THR A N 1
ATOM 665 C CA . THR A 1 85 ? 17.623 6.921 -25.580 1.00 70.00 85 THR A CA 1
ATOM 666 C C . THR A 1 85 ? 18.026 5.917 -24.493 1.00 70.00 85 THR A C 1
ATOM 668 O O . THR A 1 85 ? 18.165 6.289 -23.328 1.00 70.00 85 THR A O 1
ATOM 671 N N . ALA A 1 86 ? 18.207 4.637 -24.835 1.00 70.94 86 ALA A N 1
ATOM 672 C CA . ALA A 1 86 ? 18.473 3.610 -23.831 1.00 70.94 86 ALA A CA 1
ATOM 673 C C . ALA A 1 86 ? 19.884 3.732 -23.226 1.00 70.94 86 ALA A C 1
ATOM 675 O O . ALA A 1 86 ? 20.879 3.837 -23.943 1.00 70.94 86 ALA A O 1
ATOM 676 N N . SER A 1 87 ? 19.952 3.660 -21.899 1.00 70.94 87 SER A N 1
ATOM 677 C CA . SER A 1 87 ? 21.179 3.544 -21.111 1.00 70.94 87 SER A CA 1
ATOM 678 C C . SER A 1 87 ? 21.848 2.179 -21.309 1.00 70.94 87 SER A C 1
ATOM 680 O O . SER A 1 87 ? 21.192 1.185 -21.605 1.00 70.94 87 SER A O 1
ATOM 682 N N . SER A 1 88 ? 23.160 2.096 -21.088 1.00 73.19 88 SER A N 1
ATOM 683 C CA . SER A 1 88 ? 23.866 0.812 -20.969 1.00 73.19 88 SER A CA 1
ATOM 684 C C . SER A 1 88 ? 23.672 0.141 -19.603 1.00 73.19 88 SER A C 1
ATOM 686 O O . SER A 1 88 ? 24.015 -1.028 -19.438 1.00 73.19 88 SER A O 1
ATOM 688 N N . GLU A 1 89 ? 23.142 0.866 -18.617 1.00 76.56 89 GLU A N 1
ATOM 689 C CA . GLU A 1 89 ? 22.975 0.399 -17.240 1.00 76.56 89 GLU A CA 1
ATOM 690 C C . GLU A 1 89 ? 21.537 -0.033 -16.942 1.00 76.56 89 GLU A C 1
ATOM 692 O O . GLU A 1 89 ? 20.568 0.574 -17.404 1.00 76.56 89 GLU A O 1
ATOM 697 N N . MET A 1 90 ? 21.401 -1.084 -16.131 1.00 76.25 90 MET A N 1
ATOM 698 C CA . MET A 1 90 ? 20.103 -1.581 -15.685 1.00 76.25 90 MET A CA 1
ATOM 699 C C . MET A 1 90 ? 19.499 -0.650 -14.629 1.00 76.25 90 MET A C 1
ATOM 701 O O . MET A 1 90 ? 20.015 -0.523 -13.522 1.00 76.25 90 MET A O 1
ATOM 705 N N . ALA A 1 91 ? 18.346 -0.076 -14.948 1.00 79.38 91 ALA A N 1
ATOM 706 C CA . ALA A 1 91 ? 17.515 0.705 -14.049 1.00 79.38 91 ALA A CA 1
ATOM 707 C C . ALA A 1 91 ? 16.389 -0.160 -13.461 1.00 79.38 91 ALA A C 1
ATOM 709 O O . ALA A 1 91 ? 15.423 -0.524 -14.152 1.00 79.38 91 ALA A O 1
ATOM 710 N N . VAL A 1 92 ? 16.506 -0.457 -12.167 1.00 82.81 92 VAL A N 1
ATOM 711 C CA . VAL A 1 92 ? 15.393 -0.919 -11.326 1.00 82.81 92 VAL A CA 1
ATOM 712 C C . VAL A 1 92 ? 14.764 0.274 -10.619 1.00 82.81 92 VAL A C 1
ATOM 714 O O . VAL A 1 92 ? 15.451 1.238 -10.284 1.00 82.81 92 VAL A O 1
ATOM 717 N N . VAL A 1 93 ? 13.455 0.213 -10.402 1.00 85.38 93 VAL A N 1
ATOM 718 C CA . VAL A 1 93 ? 12.710 1.240 -9.661 1.00 85.38 93 VAL A CA 1
ATOM 719 C C . VAL A 1 93 ? 12.300 0.707 -8.286 1.00 85.38 93 VAL A C 1
ATOM 721 O O . VAL A 1 93 ? 12.194 -0.515 -8.135 1.00 85.38 93 VAL A O 1
ATOM 724 N N . PRO A 1 94 ? 12.068 1.577 -7.283 1.00 90.25 94 PRO A N 1
ATOM 725 C CA . PRO A 1 94 ? 11.431 1.164 -6.036 1.00 90.25 94 PRO A CA 1
ATOM 726 C C . PRO A 1 94 ? 10.142 0.388 -6.317 1.00 90.25 94 PRO A C 1
ATOM 728 O O . PRO A 1 94 ? 9.399 0.742 -7.230 1.00 90.25 94 PRO A O 1
ATOM 731 N N . ASP A 1 95 ? 9.914 -0.677 -5.555 1.00 90.31 95 ASP A N 1
ATOM 732 C CA . ASP A 1 95 ? 8.791 -1.591 -5.744 1.00 90.31 95 ASP A CA 1
ATOM 733 C C . ASP A 1 95 ? 8.372 -2.181 -4.391 1.00 90.31 95 ASP A C 1
ATOM 735 O O . ASP A 1 95 ? 9.205 -2.337 -3.491 1.00 90.31 95 ASP A O 1
ATOM 739 N N . GLY A 1 96 ? 7.091 -2.500 -4.221 1.00 93.62 96 GLY A N 1
ATOM 740 C CA . GLY A 1 96 ? 6.554 -3.008 -2.956 1.00 93.62 96 GLY A CA 1
ATOM 741 C C . GLY A 1 96 ? 6.193 -1.918 -1.938 1.00 93.62 96 GLY A C 1
ATOM 742 O O . GLY A 1 96 ? 5.684 -0.855 -2.290 1.00 93.62 96 GLY A O 1
ATOM 743 N N . LEU A 1 97 ? 6.437 -2.198 -0.652 1.00 95.19 97 LEU A N 1
ATOM 744 C CA . LEU A 1 97 ? 6.154 -1.300 0.477 1.00 95.19 97 LEU A CA 1
ATOM 745 C C . LEU A 1 97 ? 7.440 -0.982 1.266 1.00 95.19 97 LEU A C 1
ATOM 747 O O . LEU A 1 97 ? 7.640 -1.508 2.358 1.00 95.19 97 LEU A O 1
ATOM 751 N N . PRO A 1 98 ? 8.350 -0.166 0.708 1.00 94.81 98 PRO A N 1
ATOM 752 C CA . PRO A 1 98 ? 9.580 0.242 1.387 1.00 94.81 98 PRO A CA 1
ATOM 753 C C . PRO A 1 98 ? 9.380 1.409 2.370 1.00 94.81 98 PRO A C 1
ATOM 755 O O . PRO A 1 98 ? 10.304 1.736 3.108 1.00 94.81 98 PRO A O 1
ATOM 758 N N . GLY A 1 99 ? 8.224 2.080 2.330 1.00 93.00 99 GLY A N 1
ATOM 759 C CA . GLY A 1 99 ? 7.908 3.225 3.183 1.00 93.00 99 GLY A CA 1
ATOM 760 C C . GLY A 1 99 ? 7.302 2.838 4.531 1.00 93.00 99 GLY A C 1
ATOM 761 O O . GLY A 1 99 ? 6.952 1.684 4.778 1.00 93.00 99 GLY A O 1
ATOM 762 N N . ASP A 1 100 ? 7.135 3.845 5.383 1.00 96.69 100 ASP A N 1
ATOM 763 C CA . ASP A 1 100 ? 6.483 3.684 6.677 1.00 96.69 100 ASP A CA 1
ATOM 764 C C . ASP A 1 100 ? 4.981 3.406 6.535 1.00 96.69 100 ASP A C 1
ATOM 766 O O . ASP A 1 100 ? 4.303 3.887 5.620 1.00 96.69 100 ASP A O 1
ATOM 770 N N . VAL A 1 101 ? 4.455 2.666 7.508 1.00 97.44 101 VAL A N 1
ATOM 771 C CA . VAL A 1 101 ? 3.035 2.347 7.644 1.00 97.44 101 VAL A CA 1
ATOM 772 C C . VAL A 1 101 ? 2.492 3.061 8.871 1.00 97.44 101 VAL A C 1
ATOM 774 O O . VAL A 1 101 ? 2.980 2.845 9.982 1.00 97.44 101 VAL A O 1
ATOM 777 N N . TYR A 1 102 ? 1.456 3.875 8.687 1.00 97.69 102 TYR A N 1
ATOM 778 C CA . TYR A 1 102 ? 0.876 4.667 9.766 1.00 97.69 102 TYR A CA 1
ATOM 779 C C . TYR A 1 102 ? -0.510 4.164 10.149 1.00 97.69 102 TYR A C 1
ATOM 781 O O . TYR A 1 102 ? -1.316 3.794 9.296 1.00 97.69 102 TYR A O 1
ATOM 789 N N . ILE A 1 103 ? -0.795 4.205 11.450 1.00 96.94 103 ILE A N 1
ATOM 790 C CA . ILE A 1 103 ? -2.154 4.134 11.979 1.00 96.94 103 ILE A CA 1
ATOM 791 C C . ILE A 1 103 ? -2.506 5.518 12.503 1.00 96.94 103 ILE A C 1
ATOM 793 O O . ILE A 1 103 ? -1.874 6.009 13.439 1.00 96.94 103 ILE A O 1
ATOM 797 N N . VAL A 1 104 ? -3.507 6.144 11.894 1.00 96.00 104 VAL A N 1
ATOM 798 C CA . VAL A 1 104 ? -3.932 7.508 12.215 1.00 96.00 104 VAL A CA 1
ATOM 799 C C . VAL A 1 104 ? -5.309 7.459 12.857 1.00 96.00 104 VAL A C 1
ATOM 801 O O . VAL A 1 104 ? -6.213 6.788 12.358 1.00 96.00 104 VAL A O 1
ATOM 804 N N . GLN A 1 105 ? -5.474 8.166 13.975 1.00 93.44 105 GLN A N 1
ATOM 805 C CA . GLN A 1 105 ? -6.762 8.314 14.640 1.00 93.44 105 GLN A CA 1
ATOM 806 C C . GLN A 1 105 ? -7.210 9.775 14.579 1.00 93.44 105 GLN A C 1
ATOM 808 O O . GLN A 1 105 ? -6.587 10.651 15.176 1.00 93.44 105 GLN A O 1
ATOM 813 N N . GLU A 1 106 ? -8.299 10.024 13.862 1.00 92.44 106 GLU A N 1
ATOM 814 C CA . GLU A 1 106 ? -8.931 11.338 13.727 1.00 92.44 106 GLU A CA 1
ATOM 815 C C . GLU A 1 106 ? -10.091 11.424 14.726 1.00 92.44 106 GLU A C 1
ATOM 817 O O . GLU A 1 106 ? -10.851 10.464 14.847 1.00 92.44 106 GLU A O 1
ATOM 822 N N . ARG A 1 107 ? -10.222 12.532 15.463 1.00 79.00 107 ARG A N 1
ATOM 823 C CA . ARG A 1 107 ? -11.352 12.771 16.380 1.00 79.00 107 ARG A CA 1
ATOM 824 C C . ARG A 1 107 ? -12.450 13.582 15.718 1.00 79.00 107 ARG A C 1
ATOM 826 O O . ARG A 1 107 ? -12.095 14.497 14.945 1.00 79.00 107 ARG A O 1
#

Secondary structure (DSSP, 8-state):
---SSEEEEE-S---SSEEEEEETTEEEEEE-SSS-EEE-GGG--SS---EEEEEE--SHHHH--TT-----S---GGGGS--S---SS------S--S--EEEEE-

Radius of gyration: 18.18 Å; chains: 1; bounding box: 39×24×54 Å